Protein AF-A0A3N5MBT1-F1 (afdb_monomer_lite)

pLDDT: mean 89.29, std 15.42, range [31.22, 98.56]

Foldseek 3Di:
DDDDDPPDDPPQQCPPVVVQQPALFKWFWAFDDDPVRHTDTWTGFLVGHTQDDDPPDPVSSVSGGHPVSQVVSDVVDDPGTPDMDGDWADSVPQKTKDKKKQAQCVVLVPVVVVCCCCPRDNVRAWDKDQDPVNRIMMTIGMGDDDDWADDDPSSITD

Secondary structure (DSSP, 8-state):
--PPP----S--S-HHHHHHHHSS-EEEEEEE--TTS--EEEEE-TTSPBP-SSTTSHHHHTT-B-HHHHHHHHHHSTTT-SEEEE--EE-SSS-EEEEEEE-STTTTT-HHHHHHHHTSTTTTTEEEEE-TTSS-EEEEEEES--------SSSEE-

Radius of gyration: 17.31 Å; chains: 1; bounding box: 36×35×57 Å

Structure (mmCIF, N/CA/C/O backbone):
data_AF-A0A3N5MBT1-F1
#
_entry.id   AF-A0A3N5MBT1-F1
#
loop_
_atom_site.group_PDB
_atom_site.id
_atom_site.type_symbol
_atom_site.label_atom_id
_atom_site.label_alt_id
_atom_site.label_comp_id
_atom_site.label_asym_id
_atom_site.label_entity_id
_atom_site.label_seq_id
_atom_site.pdbx_PDB_ins_code
_atom_site.Cartn_x
_atom_site.Cartn_y
_atom_site.Cartn_z
_atom_site.occupancy
_atom_site.B_iso_or_equiv
_atom_site.auth_seq_id
_atom_site.auth_comp_id
_atom_site.auth_asym_id
_atom_site.auth_atom_id
_atom_site.pdbx_PDB_model_num
ATOM 1 N N . MET A 1 1 ? -7.763 -22.585 -38.435 1.00 36.16 1 MET A N 1
ATOM 2 C CA . MET A 1 1 ? -8.476 -21.805 -37.403 1.00 36.16 1 MET A CA 1
ATOM 3 C C . MET A 1 1 ? -7.428 -21.082 -36.590 1.00 36.16 1 MET A C 1
ATOM 5 O O . MET A 1 1 ? -6.721 -21.721 -35.829 1.00 36.16 1 MET A O 1
ATOM 9 N N . ILE A 1 2 ? -7.250 -19.792 -36.855 1.00 34.38 2 ILE A N 1
ATOM 10 C CA . ILE A 1 2 ? -6.334 -18.935 -36.104 1.00 34.38 2 ILE A CA 1
ATOM 11 C C . ILE A 1 2 ? -7.189 -18.331 -34.994 1.00 34.38 2 ILE A C 1
ATOM 13 O O . ILE A 1 2 ? -8.141 -17.607 -35.280 1.00 34.38 2 ILE A O 1
ATOM 17 N N . THR A 1 3 ? -6.928 -18.717 -33.750 1.00 35.41 3 THR A N 1
ATOM 18 C CA . THR A 1 3 ? -7.563 -18.120 -32.574 1.00 35.41 3 THR A CA 1
ATOM 19 C C . THR A 1 3 ? -7.180 -16.648 -32.529 1.00 35.41 3 THR A C 1
ATOM 21 O O . THR A 1 3 ? -5.995 -16.321 -32.461 1.00 35.41 3 THR A O 1
ATOM 24 N N . GLN A 1 4 ? -8.172 -15.765 -32.628 1.00 31.22 4 GLN A N 1
ATOM 25 C CA . GLN A 1 4 ? -7.960 -14.333 -32.469 1.00 31.22 4 GLN A CA 1
ATOM 26 C C . GLN A 1 4 ? -7.370 -14.048 -31.081 1.00 31.22 4 GLN A C 1
ATOM 28 O O . GLN A 1 4 ? -7.832 -14.650 -30.106 1.00 31.22 4 GLN A O 1
ATOM 33 N N . PRO A 1 5 ? -6.387 -13.141 -30.951 1.00 41.59 5 PRO A N 1
ATOM 34 C CA . PRO A 1 5 ? -6.059 -12.593 -29.649 1.00 41.59 5 PRO A CA 1
ATOM 35 C C . PRO A 1 5 ? -7.306 -11.871 -29.135 1.00 41.59 5 PRO A C 1
ATOM 37 O O . PRO A 1 5 ? -7.876 -11.028 -29.828 1.00 41.59 5 PRO A O 1
ATOM 40 N N . HIS A 1 6 ? -7.758 -12.247 -27.941 1.00 40.72 6 HIS A N 1
ATOM 41 C CA . HIS A 1 6 ? -8.811 -11.544 -27.225 1.00 40.72 6 HIS A CA 1
ATOM 42 C C . HIS A 1 6 ? -8.278 -10.151 -26.874 1.00 40.72 6 HIS A C 1
ATOM 44 O O . HIS A 1 6 ? -7.636 -9.951 -25.847 1.00 40.72 6 HIS A O 1
ATOM 50 N N . SER A 1 7 ? -8.464 -9.201 -27.786 1.00 44.72 7 SER A N 1
ATOM 51 C CA . SER A 1 7 ? -8.217 -7.789 -27.546 1.00 44.72 7 SER A CA 1
ATOM 52 C C . SER A 1 7 ? -9.275 -7.304 -26.563 1.00 44.72 7 SER A C 1
ATOM 54 O O . SER A 1 7 ? -10.395 -6.977 -26.961 1.00 44.72 7 SER A O 1
ATOM 56 N N . LEU A 1 8 ? -8.932 -7.307 -25.274 1.00 37.59 8 LEU A N 1
ATOM 57 C CA . LEU A 1 8 ? -9.674 -6.532 -24.288 1.00 37.59 8 LEU A CA 1
ATOM 58 C C . LEU A 1 8 ? -9.613 -5.059 -24.721 1.00 37.59 8 LEU A C 1
ATOM 60 O O . LEU A 1 8 ? -8.536 -4.591 -25.105 1.00 37.59 8 LEU A O 1
ATOM 64 N N . PRO A 1 9 ? -10.747 -4.340 -24.736 1.00 41.22 9 PRO A N 1
ATOM 65 C CA . PRO A 1 9 ? -10.773 -2.957 -25.174 1.00 41.22 9 PRO A CA 1
ATOM 66 C C . PRO A 1 9 ? -9.851 -2.114 -24.290 1.00 41.22 9 PRO A C 1
ATOM 68 O O . PRO A 1 9 ? -9.879 -2.191 -23.062 1.00 41.22 9 PRO A O 1
ATOM 71 N N . ILE A 1 10 ? -9.014 -1.335 -24.972 1.00 44.06 10 ILE A N 1
ATOM 72 C CA . ILE A 1 10 ? -8.066 -0.367 -24.431 1.00 44.06 10 ILE A CA 1
ATOM 73 C C . ILE A 1 10 ? -8.883 0.802 -23.869 1.00 44.06 10 ILE A C 1
ATOM 75 O O . ILE A 1 10 ? -9.098 1.806 -24.535 1.00 44.06 10 ILE A O 1
ATOM 79 N N . ASP A 1 11 ? -9.384 0.623 -22.653 1.00 41.75 11 ASP A N 1
ATOM 80 C CA . ASP A 1 11 ? -9.785 1.708 -21.752 1.00 41.75 11 ASP A CA 1
ATOM 81 C C . ASP A 1 11 ? -9.096 1.462 -20.396 1.00 41.75 11 ASP A C 1
ATOM 83 O O . ASP A 1 11 ? -9.704 1.235 -19.352 1.00 41.75 11 ASP A O 1
ATOM 87 N N . ALA A 1 12 ? -7.771 1.303 -20.479 1.00 44.91 12 ALA A N 1
ATOM 88 C CA . ALA A 1 12 ? -6.933 0.605 -19.508 1.00 44.91 12 ALA A CA 1
ATOM 89 C C . ALA A 1 12 ? -6.342 1.507 -18.416 1.00 44.91 12 ALA A C 1
ATOM 91 O O . ALA A 1 12 ? -5.423 1.090 -17.716 1.00 44.91 12 ALA A O 1
ATOM 92 N N . THR A 1 13 ? -6.853 2.724 -18.217 1.00 47.78 13 THR A N 1
ATOM 93 C CA . THR A 1 13 ? -6.454 3.521 -17.052 1.00 47.78 13 THR A CA 1
ATOM 94 C C . THR A 1 13 ? -7.030 2.895 -15.778 1.00 47.78 13 THR A C 1
ATOM 96 O O . THR A 1 13 ? -8.168 3.145 -15.388 1.00 47.78 13 THR A O 1
ATOM 99 N N . ASN A 1 14 ? -6.191 2.074 -15.139 1.00 63.97 14 ASN A N 1
ATOM 100 C CA . ASN A 1 14 ? -6.298 1.506 -13.795 1.00 63.97 14 ASN A CA 1
ATOM 101 C C . ASN A 1 14 ? -7.392 0.449 -13.546 1.00 63.97 14 ASN A C 1
ATOM 103 O O . ASN A 1 14 ? -8.110 0.526 -12.542 1.00 63.97 14 ASN A O 1
ATOM 107 N N . GLN A 1 15 ? -7.454 -0.612 -14.365 1.00 83.88 15 GLN A N 1
ATOM 108 C CA . GLN A 1 15 ? -8.243 -1.812 -14.020 1.00 83.88 15 GLN A CA 1
ATOM 109 C C . GLN A 1 15 ? -7.907 -2.324 -12.608 1.00 83.88 15 GLN A C 1
ATOM 111 O O . GLN A 1 15 ? -8.808 -2.667 -11.845 1.00 83.88 15 GLN A O 1
ATOM 116 N N . THR A 1 16 ? -6.631 -2.281 -12.213 1.00 90.50 16 THR A N 1
ATOM 117 C CA . THR A 1 16 ? -6.198 -2.702 -10.875 1.00 90.50 16 THR A CA 1
ATOM 118 C C . THR A 1 16 ? -6.785 -1.833 -9.764 1.00 90.50 16 THR A C 1
ATOM 120 O O . THR A 1 16 ? -7.295 -2.379 -8.790 1.00 90.50 16 THR A O 1
ATOM 123 N N . LEU A 1 17 ? -6.822 -0.502 -9.909 1.00 91.75 17 LEU A N 1
ATOM 124 C CA . LEU A 1 17 ? -7.451 0.363 -8.900 1.00 91.75 17 LEU A CA 1
ATOM 125 C C . LEU A 1 17 ? -8.960 0.112 -8.799 1.00 91.75 17 LEU A C 1
ATOM 127 O O . LEU A 1 17 ? -9.516 0.137 -7.700 1.00 91.75 17 LEU A O 1
ATOM 131 N N . ALA A 1 18 ? -9.628 -0.129 -9.929 1.00 91.81 18 ALA A N 1
ATOM 132 C CA . ALA A 1 18 ? -11.045 -0.477 -9.934 1.00 91.81 18 ALA A CA 1
ATOM 133 C C . ALA A 1 18 ? -11.292 -1.798 -9.184 1.00 91.81 18 ALA A C 1
ATOM 135 O O . ALA A 1 18 ? -12.171 -1.854 -8.322 1.00 91.81 18 ALA A O 1
ATOM 136 N N . LEU A 1 19 ? -10.466 -2.822 -9.432 1.00 93.31 19 LEU A N 1
ATOM 137 C CA . LEU A 1 19 ? -10.501 -4.093 -8.700 1.00 93.31 19 LEU A CA 1
ATOM 138 C C . LEU A 1 19 ? -10.227 -3.904 -7.203 1.00 93.31 19 LEU A C 1
ATOM 140 O O . LEU A 1 19 ? -10.945 -4.461 -6.374 1.00 93.31 19 LEU A O 1
ATOM 144 N N . MET A 1 20 ? -9.237 -3.082 -6.843 1.00 95.19 20 MET A N 1
ATOM 145 C CA . MET A 1 20 ? -8.944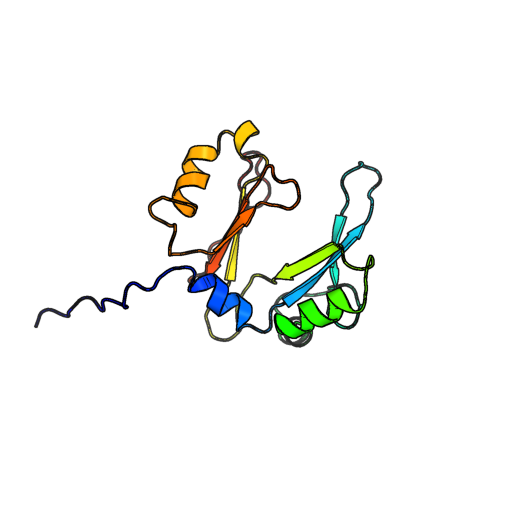 -2.756 -5.446 1.00 95.19 20 MET A CA 1
ATOM 146 C C . MET A 1 20 ? -10.161 -2.119 -4.771 1.00 95.19 20 MET A C 1
ATOM 148 O O . MET A 1 20 ? -10.610 -2.606 -3.732 1.00 95.19 20 MET A O 1
ATOM 152 N N . LYS A 1 21 ? -10.743 -1.068 -5.365 1.00 95.00 21 LYS A N 1
ATOM 153 C CA . LYS A 1 21 ? -11.914 -0.367 -4.809 1.00 95.00 21 LYS A CA 1
ATOM 154 C C . LYS A 1 21 ? -13.142 -1.269 -4.679 1.00 95.00 21 LYS A C 1
ATOM 156 O O . LYS A 1 21 ? -13.884 -1.124 -3.713 1.00 95.00 21 LYS A O 1
ATOM 161 N N . ALA A 1 22 ? -13.327 -2.205 -5.608 1.00 94.00 22 ALA A N 1
ATOM 162 C CA . ALA A 1 22 ? -14.419 -3.175 -5.575 1.00 94.00 22 ALA A CA 1
ATOM 163 C C . ALA A 1 22 ? -14.221 -4.302 -4.540 1.00 94.00 22 ALA A C 1
ATOM 165 O O . ALA A 1 22 ? -15.164 -5.037 -4.249 1.00 94.00 22 ALA A O 1
ATOM 166 N N . SER A 1 23 ? -13.015 -4.468 -3.990 1.00 94.56 23 SER A N 1
ATOM 167 C CA . SER A 1 23 ? -12.705 -5.552 -3.054 1.00 94.56 23 SER A CA 1
ATOM 168 C C . SER A 1 23 ? -12.960 -5.180 -1.585 1.00 94.56 23 SER A C 1
ATOM 170 O O . SER A 1 23 ? -12.767 -4.039 -1.163 1.00 94.56 23 SER A O 1
ATOM 172 N N . HIS A 1 24 ? -13.326 -6.177 -0.771 1.00 95.88 24 HIS A N 1
ATOM 173 C CA . HIS A 1 24 ? -13.405 -6.068 0.693 1.00 95.88 24 HIS A CA 1
ATOM 174 C C . HIS A 1 24 ? -12.026 -6.292 1.327 1.00 95.88 24 HIS A C 1
ATOM 176 O O . HIS A 1 24 ? -11.795 -7.282 2.019 1.00 95.88 24 HIS A O 1
ATOM 182 N N . ARG A 1 25 ? -11.066 -5.420 1.008 1.00 97.12 25 ARG A N 1
ATOM 183 C CA . ARG A 1 25 ? -9.673 -5.534 1.477 1.00 97.12 25 ARG A CA 1
ATOM 184 C C . ARG A 1 25 ? -9.136 -4.256 2.117 1.00 97.12 25 ARG A C 1
ATOM 186 O O . ARG A 1 25 ? -7.942 -4.158 2.395 1.00 97.12 25 ARG A O 1
ATOM 193 N N . TRP A 1 26 ? -10.003 -3.284 2.380 1.00 98.44 26 TRP A N 1
ATOM 194 C CA . TRP A 1 26 ? -9.605 -1.997 2.932 1.00 98.44 26 TRP A CA 1
ATOM 195 C C . TRP A 1 26 ? -9.575 -2.019 4.458 1.00 98.44 26 TRP A C 1
ATOM 197 O O . TRP A 1 26 ? -10.338 -2.726 5.120 1.00 98.44 26 TRP A O 1
ATOM 207 N N . LEU A 1 27 ? -8.652 -1.240 5.011 1.00 98.56 27 LEU A N 1
ATOM 208 C CA . LEU A 1 27 ? -8.415 -1.082 6.441 1.00 98.56 27 LEU A CA 1
ATOM 209 C C . LEU A 1 27 ? -7.890 0.329 6.731 1.00 98.56 27 LEU A C 1
ATOM 211 O O . LEU A 1 27 ? -7.751 1.160 5.836 1.00 98.56 27 LEU A O 1
ATOM 215 N N . LEU A 1 28 ? -7.589 0.617 7.991 1.00 98.38 28 LEU A N 1
ATOM 216 C CA . LEU A 1 28 ? -7.054 1.902 8.431 1.00 98.38 28 LEU A CA 1
ATOM 217 C C . LEU A 1 28 ? -5.638 1.723 8.969 1.00 98.38 28 LEU A C 1
ATOM 219 O O . LEU A 1 28 ? -5.290 0.663 9.472 1.00 98.38 28 LEU A O 1
ATOM 223 N N . CYS A 1 29 ? -4.808 2.756 8.910 1.00 97.31 29 CYS A N 1
ATOM 224 C CA . CYS A 1 29 ? -3.455 2.712 9.450 1.00 97.31 29 CYS A CA 1
ATOM 225 C C . CYS A 1 29 ? -3.220 3.880 10.404 1.00 97.31 29 CYS A C 1
ATOM 227 O O . CYS A 1 29 ? -3.582 5.020 10.111 1.00 97.31 29 CYS A O 1
ATOM 229 N N . LYS A 1 30 ? -2.583 3.607 11.545 1.00 95.94 30 LYS A N 1
ATOM 230 C CA . LYS A 1 30 ? -2.096 4.636 12.473 1.00 95.94 30 LYS A CA 1
ATOM 231 C C . LYS A 1 30 ? -0.589 4.810 12.330 1.00 95.94 30 LYS A C 1
ATOM 233 O O . LYS A 1 30 ? 0.117 3.830 12.096 1.00 95.94 30 LYS A O 1
ATOM 238 N N . SER A 1 31 ? -0.123 6.041 12.522 1.00 94.31 31 SER A N 1
ATOM 239 C CA . SER A 1 31 ? 1.291 6.346 12.753 1.00 94.31 31 SER A CA 1
ATOM 240 C C . SER A 1 31 ? 1.554 6.275 14.254 1.00 94.31 31 SER A C 1
ATOM 242 O O . SER A 1 31 ? 0.871 6.948 15.027 1.00 94.31 31 SER A O 1
ATOM 244 N N . VAL A 1 32 ? 2.479 5.420 14.683 1.00 92.94 32 VAL A N 1
ATOM 245 C CA . VAL A 1 32 ? 2.831 5.250 16.099 1.00 92.94 32 VAL A CA 1
ATOM 246 C C . VAL A 1 32 ? 4.322 5.524 16.276 1.00 92.94 32 VAL A C 1
ATOM 248 O O . VAL A 1 32 ? 5.127 4.749 15.758 1.00 92.94 32 VAL A O 1
ATOM 251 N N . PRO A 1 33 ? 4.718 6.565 17.027 1.00 92.69 33 PRO A N 1
ATOM 252 C CA . PRO A 1 33 ? 6.123 6.884 17.239 1.00 92.69 33 PRO A CA 1
ATOM 253 C C . PRO A 1 33 ? 6.930 5.711 17.793 1.00 92.69 33 PRO A C 1
ATOM 255 O O . PRO A 1 33 ? 6.480 4.992 18.690 1.00 92.69 33 PRO A O 1
ATOM 258 N N . ARG A 1 34 ? 8.148 5.530 17.276 1.00 90.12 34 ARG A N 1
ATOM 259 C CA . ARG A 1 34 ? 9.127 4.565 17.799 1.00 90.12 34 ARG A CA 1
ATOM 260 C C . ARG A 1 34 ? 10.358 5.284 18.359 1.00 90.12 34 ARG A C 1
ATOM 262 O O . ARG A 1 34 ? 10.705 6.358 17.869 1.00 90.12 34 ARG A O 1
ATOM 269 N N . PRO A 1 35 ? 11.089 4.672 19.314 1.00 89.88 35 PRO A N 1
ATOM 270 C CA . PRO A 1 35 ? 12.299 5.269 19.890 1.00 89.88 35 PRO A CA 1
ATOM 271 C C . PRO A 1 35 ? 13.409 5.576 18.875 1.00 89.88 35 PRO A C 1
ATOM 273 O O . PRO A 1 35 ? 14.240 6.441 19.120 1.00 89.88 35 PRO A O 1
ATOM 276 N N . ASN A 1 36 ? 13.432 4.878 17.735 1.00 87.19 36 ASN A N 1
ATOM 277 C CA . ASN A 1 36 ? 14.413 5.084 16.667 1.00 87.19 36 ASN A CA 1
ATOM 278 C C . ASN A 1 36 ? 14.069 6.259 15.728 1.00 87.19 36 ASN A C 1
ATOM 280 O O . ASN A 1 36 ? 14.746 6.440 14.720 1.00 87.19 36 ASN A O 1
ATOM 284 N N . GLY A 1 37 ? 13.001 7.011 16.015 1.00 83.44 37 GLY A N 1
ATOM 285 C CA . GLY A 1 37 ? 12.573 8.171 15.232 1.00 83.44 37 GLY A CA 1
ATOM 286 C C . GLY A 1 37 ? 11.805 7.851 13.945 1.00 83.44 37 GLY A C 1
ATOM 287 O O . GLY A 1 37 ? 11.338 8.780 13.295 1.00 83.44 37 GLY A O 1
ATOM 288 N N . LYS A 1 38 ? 11.638 6.572 13.572 1.00 83.25 38 LYS A N 1
ATOM 289 C CA . LYS A 1 38 ? 10.782 6.160 12.447 1.00 83.25 38 LYS A CA 1
ATOM 290 C C . LYS A 1 38 ? 9.460 5.614 12.972 1.00 83.25 38 LYS A C 1
ATOM 292 O O . LYS A 1 38 ? 9.427 4.521 13.538 1.00 83.25 38 LYS A O 1
ATOM 297 N N . ASP A 1 39 ? 8.376 6.350 12.756 1.00 90.12 39 ASP A N 1
ATOM 298 C CA . ASP A 1 39 ? 7.036 5.916 13.142 1.00 90.12 39 ASP A CA 1
ATOM 299 C C . ASP A 1 39 ? 6.683 4.538 12.560 1.00 90.12 39 ASP A C 1
ATOM 301 O O . ASP A 1 39 ? 6.959 4.210 11.405 1.00 90.12 39 ASP A O 1
ATOM 305 N N . ALA A 1 40 ? 6.037 3.719 13.382 1.00 90.50 40 ALA A N 1
ATOM 306 C CA . ALA A 1 40 ? 5.425 2.475 12.966 1.00 90.50 40 ALA A CA 1
ATOM 307 C C . ALA A 1 40 ? 4.109 2.755 12.242 1.00 90.50 40 ALA A C 1
ATOM 309 O O . ALA A 1 40 ? 3.222 3.411 12.790 1.00 90.50 40 ALA A O 1
ATOM 310 N N . LYS A 1 41 ? 3.940 2.157 11.066 1.00 91.56 41 LYS A N 1
ATOM 311 C CA . LYS A 1 41 ? 2.644 2.047 10.396 1.00 91.56 41 LYS A CA 1
ATOM 312 C C . LYS A 1 41 ? 1.918 0.828 10.966 1.00 91.56 41 LYS A C 1
ATOM 314 O O . LYS A 1 41 ? 2.314 -0.303 10.694 1.00 91.56 41 LYS A O 1
ATOM 319 N N . ILE A 1 42 ? 0.912 1.040 11.814 1.00 95.94 42 ILE A N 1
ATOM 320 C CA . ILE A 1 42 ? 0.158 -0.052 12.445 1.00 95.94 42 ILE A CA 1
ATOM 321 C C . ILE A 1 42 ? -1.218 -0.175 11.781 1.00 95.94 42 ILE A C 1
ATOM 323 O O . ILE A 1 42 ? -1.986 0.790 11.847 1.00 95.94 42 ILE A O 1
ATOM 327 N N . PRO A 1 43 ? -1.561 -1.327 11.175 1.00 97.69 43 PRO A N 1
ATOM 328 C CA . PRO A 1 43 ? -2.871 -1.546 10.576 1.00 97.69 43 PRO A CA 1
ATOM 329 C C . PRO A 1 43 ? -3.955 -1.773 11.640 1.00 97.69 43 PRO A C 1
ATOM 331 O O . PRO A 1 43 ? -3.733 -2.400 12.676 1.00 97.69 43 PRO A O 1
ATOM 334 N N . TYR A 1 44 ? -5.151 -1.275 11.361 1.00 98.50 44 TYR A N 1
ATOM 335 C CA . TYR A 1 44 ? -6.353 -1.338 12.183 1.00 98.50 44 TYR A CA 1
ATOM 336 C C . TYR A 1 44 ? -7.542 -1.719 11.307 1.00 98.50 44 TYR A C 1
ATOM 338 O O . TYR A 1 44 ? -7.714 -1.185 10.213 1.00 98.50 44 TYR A O 1
ATOM 346 N N . TYR A 1 45 ? -8.400 -2.598 11.810 1.00 98.44 45 TYR A N 1
ATOM 347 C CA . TYR A 1 45 ? -9.705 -2.827 11.199 1.00 98.44 45 TYR A CA 1
ATOM 348 C C . TYR A 1 45 ? -10.600 -1.596 11.385 1.00 98.44 45 TYR A C 1
ATOM 350 O O . TYR A 1 45 ? -10.417 -0.810 12.320 1.00 98.44 45 TYR A O 1
ATOM 358 N N . ALA A 1 46 ? -11.625 -1.453 10.543 1.00 97.62 46 ALA A N 1
ATOM 359 C CA . ALA A 1 46 ? -12.564 -0.329 10.627 1.00 97.62 46 ALA A CA 1
ATOM 360 C C . ALA A 1 46 ? -13.343 -0.279 11.959 1.00 97.62 46 ALA A C 1
ATOM 362 O O . ALA A 1 46 ? -13.826 0.777 12.359 1.00 97.62 46 ALA A O 1
ATOM 363 N N . ASN A 1 47 ? -13.408 -1.400 12.689 1.00 95.62 47 ASN A N 1
ATOM 364 C CA . ASN A 1 47 ? -13.977 -1.475 14.039 1.00 95.62 47 ASN A CA 1
ATOM 365 C C . ASN A 1 47 ? -13.072 -0.874 15.142 1.00 95.62 47 ASN A C 1
ATOM 367 O O . ASN A 1 47 ? -13.433 -0.914 16.317 1.00 95.62 47 ASN A O 1
ATOM 371 N N . GLY A 1 48 ? -11.895 -0.349 14.787 1.00 96.06 48 GLY A N 1
ATOM 372 C CA . GLY A 1 48 ? -10.966 0.313 15.702 1.00 96.06 48 GLY A CA 1
ATOM 373 C C . GLY A 1 48 ? -9.999 -0.610 16.444 1.00 96.06 48 GLY A C 1
ATOM 374 O O . GLY A 1 48 ? -9.176 -0.116 17.218 1.00 96.06 48 GLY A O 1
ATOM 375 N N . LYS A 1 49 ? -10.040 -1.926 16.207 1.00 97.25 49 LYS A N 1
ATOM 376 C CA . LYS A 1 49 ? -9.057 -2.871 16.757 1.00 97.25 49 LYS A CA 1
ATOM 377 C C . LYS A 1 49 ? -7.807 -2.953 15.869 1.00 97.25 49 LYS A C 1
ATOM 379 O O . LYS A 1 49 ? -7.944 -2.911 14.645 1.00 97.25 49 LYS A O 1
ATOM 384 N N . PRO A 1 50 ? -6.600 -3.117 16.445 1.00 97.44 50 PRO A N 1
ATOM 385 C CA . PRO A 1 50 ? -5.403 -3.412 15.662 1.00 97.44 50 PRO A CA 1
ATOM 386 C C . PRO A 1 50 ? -5.581 -4.707 14.861 1.00 97.44 50 PRO A C 1
ATOM 388 O O . PRO A 1 50 ? -6.050 -5.716 15.402 1.00 97.44 50 PRO A O 1
ATOM 391 N N . ARG A 1 51 ? -5.170 -4.699 13.591 1.00 97.81 51 ARG A N 1
ATOM 392 C CA . ARG A 1 51 ? -5.099 -5.919 12.782 1.00 97.81 51 ARG A CA 1
ATOM 393 C C . ARG A 1 51 ? -3.967 -6.790 13.317 1.00 97.81 51 ARG A C 1
ATOM 395 O O . ARG A 1 51 ? -2.834 -6.335 13.452 1.00 97.81 51 ARG A O 1
ATOM 402 N N . SER A 1 52 ? -4.293 -8.018 13.698 1.00 95.25 52 SER A N 1
ATOM 403 C CA . SER A 1 52 ? -3.382 -8.930 14.395 1.00 95.25 52 SER A CA 1
ATOM 404 C C . SER A 1 52 ? -3.819 -10.384 14.221 1.00 95.25 52 SER A C 1
ATOM 406 O O . SER A 1 52 ? -4.949 -10.645 13.808 1.00 95.25 52 SER A O 1
ATOM 408 N N . GLY A 1 53 ? -2.930 -11.318 14.567 1.00 95.12 53 GLY A N 1
ATOM 409 C CA . GLY A 1 53 ? -3.145 -12.755 14.388 1.00 95.12 53 GLY A CA 1
ATOM 410 C C . GLY A 1 53 ? -2.639 -13.265 13.038 1.00 95.12 53 GLY A C 1
ATOM 411 O O . GLY A 1 53 ? -1.778 -12.643 12.416 1.00 95.12 53 GLY A O 1
ATOM 412 N N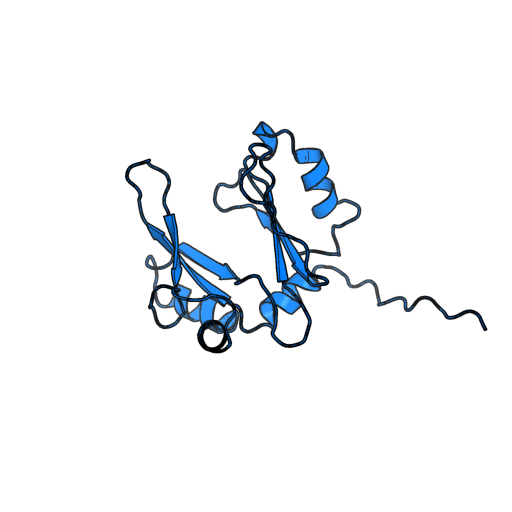 . ALA A 1 54 ? -3.150 -14.423 12.615 1.00 95.62 54 ALA A N 1
ATOM 413 C CA . ALA A 1 54 ? -2.870 -14.970 11.292 1.00 95.62 54 ALA A CA 1
ATOM 414 C C . ALA A 1 54 ? -3.570 -14.115 10.225 1.00 95.62 54 ALA A C 1
ATOM 416 O O . ALA A 1 54 ? -4.777 -13.896 10.303 1.00 95.62 54 ALA A O 1
ATOM 417 N N . LEU A 1 55 ? -2.800 -13.619 9.258 1.00 94.50 55 LEU A N 1
ATOM 418 C CA . LEU A 1 55 ? -3.305 -12.787 8.167 1.00 94.50 55 LEU A CA 1
ATOM 419 C C . LEU A 1 55 ? -3.795 -13.660 7.009 1.00 94.50 55 LEU A C 1
ATOM 421 O O . LEU A 1 55 ? -3.385 -14.812 6.877 1.00 94.50 55 LEU A O 1
ATOM 425 N N . ASP A 1 56 ? -4.682 -13.106 6.184 1.00 91.81 56 ASP A N 1
ATOM 426 C CA . ASP A 1 56 ? -5.272 -13.771 5.019 1.00 91.81 56 ASP A CA 1
ATOM 427 C C . ASP A 1 56 ? -6.037 -15.064 5.353 1.00 91.81 56 ASP A C 1
ATOM 429 O O . ASP A 1 56 ? -6.319 -15.887 4.477 1.00 91.81 56 ASP A O 1
ATOM 433 N N . THR A 1 57 ? -6.453 -15.242 6.608 1.00 93.69 57 THR A N 1
ATOM 434 C CA . THR A 1 57 ? -7.461 -16.247 6.962 1.00 93.69 57 THR A CA 1
ATOM 435 C C . THR A 1 57 ? -8.863 -15.724 6.634 1.00 93.69 57 THR A C 1
ATOM 437 O O . THR A 1 57 ? -9.054 -14.513 6.473 1.00 93.69 57 THR A O 1
ATOM 440 N N . PRO A 1 58 ? -9.880 -16.598 6.524 1.00 92.44 58 PRO A N 1
ATOM 441 C CA . PRO A 1 58 ? -11.268 -16.154 6.414 1.00 92.44 58 PRO A CA 1
ATOM 442 C C . PRO A 1 58 ? -11.682 -15.179 7.530 1.00 92.44 58 PRO A C 1
ATOM 444 O O . PRO A 1 58 ? -12.387 -14.212 7.257 1.00 92.44 58 PRO A O 1
ATOM 447 N N . GLU A 1 59 ? -11.205 -15.384 8.760 1.00 94.31 59 GLU A N 1
ATOM 448 C CA . GLU A 1 59 ? -11.517 -14.553 9.931 1.00 94.31 59 GLU A CA 1
ATOM 449 C C . GLU A 1 59 ? -10.850 -13.170 9.884 1.00 94.31 59 GLU A C 1
ATOM 451 O O . GLU A 1 59 ? -11.440 -12.185 10.330 1.00 94.31 59 GLU A O 1
ATOM 456 N N . ASP A 1 60 ? -9.628 -13.078 9.352 1.00 96.00 60 ASP A N 1
ATOM 457 C CA . ASP A 1 60 ? -8.953 -11.801 9.091 1.00 96.00 60 ASP A CA 1
ATOM 458 C C . ASP A 1 60 ? -9.656 -11.046 7.955 1.00 96.00 60 ASP A C 1
ATOM 460 O O . ASP A 1 60 ? -10.058 -9.895 8.132 1.00 96.00 60 ASP A O 1
ATOM 464 N N . ARG A 1 61 ? -9.908 -11.715 6.820 1.00 94.38 61 ARG A N 1
ATOM 465 C CA . ARG A 1 61 ? -10.585 -11.097 5.668 1.00 94.38 61 ARG A CA 1
ATOM 466 C C . ARG A 1 61 ? -11.998 -10.619 5.991 1.00 94.38 61 ARG A C 1
ATOM 468 O O . ARG A 1 61 ? -12.394 -9.570 5.502 1.00 94.38 61 ARG A O 1
ATOM 475 N N . ALA A 1 62 ? -12.740 -11.334 6.836 1.00 94.44 62 ALA A N 1
ATOM 476 C CA . ALA A 1 62 ? -14.086 -10.936 7.256 1.00 94.44 62 ALA A CA 1
ATOM 477 C C . ALA A 1 62 ? -14.124 -9.628 8.073 1.00 94.44 62 ALA A C 1
ATOM 479 O O . ALA A 1 62 ? -15.198 -9.062 8.265 1.00 94.44 62 ALA A O 1
ATOM 480 N N . GLN A 1 63 ? -12.978 -9.154 8.577 1.00 97.19 63 GLN A N 1
ATOM 481 C CA . GLN A 1 63 ? -12.866 -7.882 9.299 1.00 97.19 63 GLN A CA 1
ATOM 482 C C . GLN A 1 63 ? -12.408 -6.714 8.413 1.00 97.19 63 GLN A C 1
ATOM 484 O O . GLN A 1 63 ? -12.406 -5.566 8.870 1.00 97.19 63 GLN A O 1
ATOM 489 N N . LEU A 1 64 ? -12.001 -6.993 7.173 1.00 97.69 64 LEU A N 1
ATOM 490 C CA . LEU A 1 64 ? -11.698 -5.977 6.172 1.00 97.69 64 LEU A CA 1
ATOM 491 C C . LEU A 1 64 ? -12.999 -5.425 5.584 1.00 97.69 64 LEU A C 1
ATOM 493 O O . LEU A 1 64 ? -14.044 -6.072 5.624 1.00 97.69 64 LEU A O 1
ATOM 497 N N . VAL A 1 65 ? -12.935 -4.207 5.057 1.00 98.31 65 VAL A N 1
ATOM 498 C CA . VAL A 1 65 ? -14.122 -3.465 4.613 1.00 98.31 65 VAL A CA 1
ATOM 499 C C . VAL A 1 65 ? -14.000 -3.009 3.162 1.00 98.31 65 VAL A C 1
ATOM 501 O O . VAL A 1 65 ? -12.953 -3.172 2.524 1.00 98.31 65 VAL A O 1
ATOM 504 N N . THR A 1 66 ? -15.082 -2.452 2.623 1.00 98.19 66 THR A N 1
ATOM 505 C CA . THR A 1 66 ? -15.059 -1.745 1.335 1.00 98.19 66 THR A CA 1
ATOM 506 C C . THR A 1 66 ? -14.242 -0.452 1.418 1.00 98.19 66 THR A C 1
ATOM 508 O O . THR A 1 66 ? -13.992 0.088 2.502 1.00 98.19 66 THR A O 1
ATOM 511 N N . TYR A 1 67 ? -13.865 0.089 0.255 1.00 98.06 67 TYR A N 1
ATOM 512 C CA . TYR A 1 67 ? -13.203 1.392 0.164 1.00 98.06 67 TYR A CA 1
ATOM 513 C C . TYR A 1 67 ? -14.018 2.499 0.850 1.00 98.06 67 TYR A C 1
ATOM 515 O O . TYR A 1 67 ? -13.490 3.236 1.684 1.00 98.06 67 TYR A O 1
ATOM 523 N N . ASP A 1 68 ? -15.317 2.582 0.555 1.00 98.25 68 ASP A N 1
ATOM 524 C CA . ASP A 1 68 ? -16.193 3.639 1.072 1.00 98.25 68 ASP A CA 1
ATOM 525 C C . ASP A 1 68 ? -16.379 3.556 2.592 1.00 98.25 68 ASP A C 1
ATOM 527 O O . ASP A 1 68 ? -16.425 4.583 3.277 1.00 98.25 68 ASP A O 1
ATOM 531 N N . GLU A 1 69 ? -16.437 2.346 3.152 1.00 98.31 69 GLU A N 1
ATOM 532 C CA . GLU A 1 69 ? -16.491 2.136 4.600 1.00 98.31 69 GLU A CA 1
ATOM 533 C C . GLU A 1 69 ? -15.189 2.558 5.283 1.00 98.31 69 GLU A C 1
ATOM 535 O O . GLU A 1 69 ? -15.240 3.239 6.311 1.00 98.31 69 GLU A O 1
ATOM 540 N N . ALA A 1 70 ? -14.029 2.220 4.709 1.00 98.38 70 ALA A N 1
ATOM 541 C CA . ALA A 1 70 ? -12.738 2.661 5.233 1.00 98.38 70 ALA A CA 1
ATOM 542 C C . ALA A 1 70 ? -12.614 4.193 5.190 1.00 98.38 70 ALA A C 1
ATOM 544 O O . ALA A 1 70 ? -12.278 4.814 6.201 1.00 98.38 70 ALA A O 1
ATOM 545 N N . MET A 1 71 ? -12.967 4.819 4.064 1.00 97.75 71 MET A N 1
ATOM 546 C CA . MET A 1 71 ? -12.989 6.280 3.922 1.00 97.75 71 MET A CA 1
ATOM 547 C C . MET A 1 71 ? -13.946 6.929 4.927 1.00 97.75 71 MET A C 1
ATOM 549 O O . MET A 1 71 ? -13.592 7.899 5.597 1.00 97.75 71 MET A O 1
ATOM 553 N N . THR A 1 72 ? -15.147 6.373 5.097 1.00 97.75 72 THR A N 1
ATOM 554 C CA . THR A 1 72 ? -16.130 6.863 6.073 1.00 97.75 72 THR A CA 1
ATOM 555 C C . THR A 1 72 ? -15.603 6.762 7.504 1.00 97.75 72 THR A C 1
ATOM 557 O O . THR A 1 72 ? -15.746 7.705 8.286 1.00 97.75 72 THR A O 1
ATOM 560 N N . ALA A 1 73 ? -14.976 5.640 7.860 1.00 97.25 73 ALA A N 1
ATOM 561 C CA . ALA A 1 73 ? -14.392 5.432 9.181 1.00 97.25 73 ALA A CA 1
ATOM 562 C C . ALA A 1 73 ? -13.229 6.401 9.459 1.00 97.25 73 ALA A C 1
ATOM 564 O O . ALA A 1 73 ? -13.151 6.958 10.561 1.00 97.25 73 ALA A O 1
ATOM 565 N N . ALA A 1 74 ? -12.381 6.657 8.456 1.00 97.12 74 ALA A N 1
ATOM 566 C CA . ALA A 1 74 ? -11.315 7.653 8.523 1.00 97.12 74 ALA A CA 1
ATOM 567 C C . ALA A 1 74 ? -11.878 9.069 8.732 1.00 97.12 74 ALA A C 1
ATOM 569 O O . ALA A 1 74 ? -11.480 9.754 9.674 1.00 97.12 74 ALA A O 1
ATOM 570 N N . HIS A 1 75 ? -12.866 9.484 7.930 1.00 96.69 75 HIS A N 1
ATOM 571 C CA . HIS A 1 75 ? -13.486 10.811 8.036 1.00 96.69 75 HIS A CA 1
ATOM 572 C C . HIS A 1 75 ? -14.200 11.046 9.373 1.00 96.69 75 HIS A C 1
ATOM 574 O O . HIS A 1 75 ? -14.181 12.158 9.895 1.00 96.69 75 HIS A O 1
ATOM 580 N N . ARG A 1 76 ? -14.816 10.009 9.954 1.00 96.50 76 ARG A N 1
ATOM 581 C CA . ARG A 1 76 ? -15.469 10.091 11.273 1.00 96.50 76 ARG A CA 1
ATOM 582 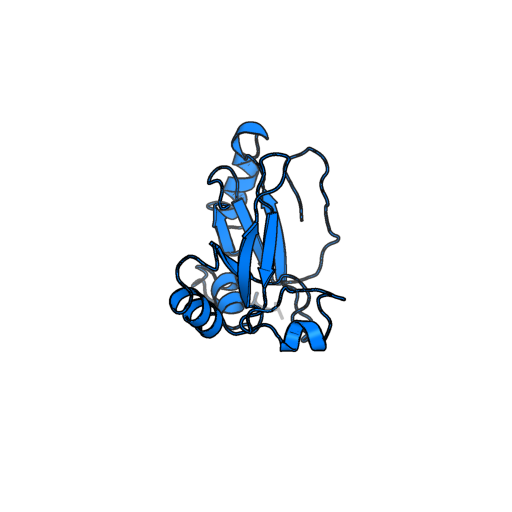C C . ARG A 1 76 ? -14.484 10.145 12.444 1.00 96.50 76 ARG A C 1
ATOM 584 O O . ARG A 1 76 ? -14.904 10.446 13.557 1.00 96.50 76 ARG A O 1
ATOM 591 N N . SER A 1 77 ? -13.203 9.861 12.205 1.00 94.25 77 SER A N 1
ATOM 592 C CA . SER A 1 77 ? -12.160 9.776 13.235 1.00 94.25 77 SER A CA 1
ATOM 593 C C . SER A 1 77 ? -10.973 10.703 12.916 1.00 94.25 77 SER A C 1
ATOM 595 O O . SER A 1 77 ? -9.840 10.226 12.778 1.00 94.25 77 SER A O 1
ATOM 597 N N . PRO A 1 78 ? -11.199 12.024 12.771 1.00 92.00 78 PRO A N 1
ATOM 598 C CA . PRO A 1 78 ? -10.152 12.955 12.363 1.00 92.00 78 PRO A CA 1
ATOM 599 C C . PRO A 1 78 ? -8.970 12.926 13.342 1.00 92.00 78 PRO A C 1
ATOM 601 O O . PRO A 1 78 ? -9.151 12.974 14.558 1.00 92.00 78 PRO A O 1
ATOM 604 N N . GLY A 1 79 ? -7.752 12.821 12.804 1.00 91.44 79 GLY A N 1
ATOM 605 C CA . GLY A 1 79 ? -6.511 12.764 13.586 1.00 91.44 79 GLY A CA 1
ATOM 606 C C . GLY A 1 79 ? -6.210 11.416 14.254 1.00 91.44 79 GLY A C 1
ATOM 607 O O . GLY A 1 79 ? -5.164 11.279 14.880 1.00 91.44 79 GLY A O 1
ATOM 608 N N . VAL A 1 80 ? -7.085 10.411 14.126 1.00 95.06 80 VAL A N 1
ATOM 609 C CA . VAL A 1 80 ? -6.871 9.078 14.722 1.00 95.06 80 VAL A CA 1
ATOM 610 C C . VAL A 1 80 ? -6.116 8.147 13.779 1.00 95.06 80 VAL A C 1
ATOM 612 O O . VAL A 1 80 ? -5.221 7.420 14.211 1.00 95.06 80 VAL A O 1
ATOM 615 N N . TYR A 1 81 ? -6.505 8.140 12.506 1.00 96.62 81 TYR A N 1
ATOM 616 C CA . TYR A 1 81 ? -5.880 7.332 11.463 1.00 96.62 81 TYR A CA 1
ATOM 617 C C . TYR A 1 81 ? -5.076 8.241 10.545 1.00 96.62 81 TYR A C 1
ATOM 619 O O . TYR A 1 81 ? -5.543 9.309 10.158 1.00 96.62 81 TYR A O 1
ATOM 627 N N . ALA A 1 82 ? -3.864 7.810 10.220 1.00 93.75 82 ALA A N 1
ATOM 628 C CA . ALA A 1 82 ? -2.959 8.545 9.351 1.00 93.75 82 ALA A CA 1
ATOM 629 C C . ALA A 1 82 ? -3.240 8.245 7.872 1.00 93.75 82 ALA A C 1
ATOM 631 O O . ALA A 1 82 ? -3.138 9.144 7.044 1.00 93.75 82 ALA A O 1
ATOM 632 N N . TRP A 1 83 ? -3.639 7.005 7.552 1.00 93.44 83 TRP A N 1
ATOM 633 C CA . TRP A 1 83 ? -3.899 6.569 6.176 1.00 93.44 83 TRP A CA 1
ATOM 634 C C . TRP A 1 83 ? -5.023 5.533 6.098 1.00 93.44 83 TRP A C 1
ATOM 636 O O . TRP A 1 83 ? -5.307 4.825 7.067 1.00 93.44 83 TRP A O 1
ATOM 646 N N . VAL A 1 84 ? -5.614 5.412 4.911 1.00 96.44 84 VAL A N 1
ATOM 647 C CA . VAL A 1 84 ? -6.409 4.248 4.506 1.00 96.44 84 VAL A CA 1
ATOM 648 C C . VAL A 1 84 ? -5.454 3.242 3.867 1.00 96.44 84 VAL A C 1
ATOM 650 O O . VAL A 1 84 ? -4.636 3.614 3.033 1.00 96.44 84 VAL A O 1
ATOM 653 N N . GLY A 1 85 ? -5.516 1.988 4.307 1.00 96.25 85 GLY A N 1
ATOM 654 C CA . GLY A 1 85 ? -4.648 0.913 3.838 1.00 96.25 85 GLY A CA 1
ATOM 655 C C . GLY A 1 85 ? -5.409 -0.128 3.027 1.00 96.25 85 GLY A C 1
ATOM 656 O O . GLY A 1 85 ? -6.624 -0.278 3.161 1.00 96.25 85 GLY A O 1
ATOM 657 N N . PHE A 1 86 ? -4.664 -0.885 2.232 1.00 97.50 86 PHE A N 1
ATOM 658 C CA . PHE A 1 86 ? -5.164 -2.004 1.447 1.00 97.50 86 PHE A CA 1
ATOM 659 C C . PHE A 1 86 ? -4.408 -3.274 1.837 1.00 97.50 86 PHE A C 1
ATOM 661 O O . PHE A 1 86 ? -3.179 -3.291 1.864 1.00 97.50 86 PHE A O 1
ATOM 668 N N . ALA A 1 87 ? -5.127 -4.338 2.180 1.00 97.00 87 ALA A N 1
ATOM 669 C CA . ALA A 1 87 ? -4.514 -5.627 2.449 1.00 97.00 87 ALA A CA 1
ATOM 670 C C . ALA A 1 87 ? -4.145 -6.310 1.125 1.00 97.00 87 ALA A C 1
ATOM 672 O O . ALA A 1 87 ? -5.018 -6.558 0.292 1.00 97.00 87 ALA A O 1
ATOM 673 N N . LEU A 1 88 ? -2.872 -6.671 0.967 1.00 95.94 88 LEU A N 1
ATOM 674 C CA . LEU A 1 88 ? -2.397 -7.572 -0.088 1.00 95.94 88 LEU A CA 1
ATOM 675 C C . LEU A 1 88 ? -2.743 -9.032 0.250 1.00 95.94 88 LEU A C 1
ATOM 677 O O . LEU A 1 88 ? -3.256 -9.308 1.338 1.00 95.94 88 LEU A O 1
ATOM 681 N N . GLY A 1 89 ? -2.495 -9.946 -0.683 1.00 94.31 89 GLY A N 1
ATOM 682 C CA . GLY A 1 89 ? -2.718 -11.378 -0.522 1.00 94.31 89 GLY A CA 1
ATOM 683 C C . GLY A 1 89 ? -3.900 -11.931 -1.333 1.00 94.31 89 GLY A C 1
ATOM 684 O O . GLY A 1 89 ? -4.526 -11.221 -2.133 1.00 94.31 89 GLY A O 1
ATOM 685 N N . PRO A 1 90 ? -4.217 -13.225 -1.142 1.00 92.38 90 PRO A N 1
ATOM 686 C CA . PRO A 1 90 ? -5.204 -13.945 -1.941 1.00 92.38 90 PRO A CA 1
ATOM 687 C C . PRO A 1 90 ? -6.616 -13.386 -1.747 1.00 92.38 90 PRO A C 1
ATOM 689 O O . PRO A 1 90 ? -7.084 -13.218 -0.620 1.00 92.38 90 PRO A O 1
ATOM 692 N N . ASP A 1 91 ? -7.346 -13.148 -2.832 1.00 87.19 91 ASP A N 1
ATOM 693 C CA . ASP A 1 91 ? -8.715 -12.613 -2.783 1.00 87.19 91 ASP A CA 1
ATOM 694 C C . ASP A 1 91 ? -9.758 -13.636 -2.281 1.00 87.19 91 ASP A C 1
ATOM 696 O O . ASP A 1 91 ? -10.880 -13.268 -1.941 1.00 87.19 91 ASP A O 1
ATOM 700 N N . GLY A 1 92 ? -9.368 -14.912 -2.186 1.00 83.25 92 GLY A N 1
ATOM 701 C CA . GLY A 1 92 ? -10.226 -16.032 -1.797 1.00 83.25 92 GLY A CA 1
ATOM 702 C C . GLY A 1 92 ? -10.935 -16.724 -2.967 1.00 83.25 92 GLY A C 1
ATOM 703 O O . GLY A 1 92 ? -11.545 -17.767 -2.750 1.00 83.25 92 GLY A O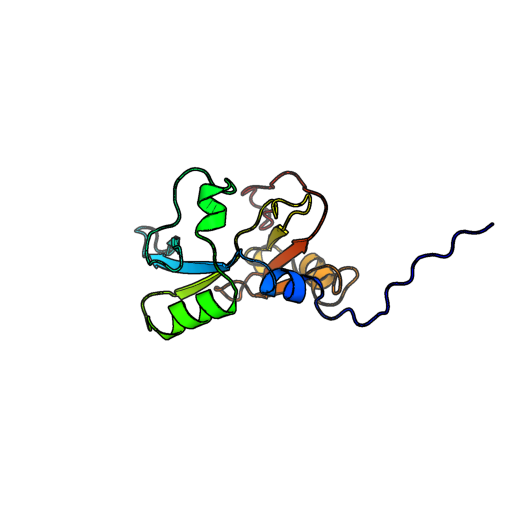 1
ATOM 704 N N . ASN A 1 93 ? -10.804 -16.203 -4.190 1.00 83.44 93 ASN A N 1
ATOM 705 C CA . ASN A 1 93 ? -11.413 -16.714 -5.423 1.00 83.44 93 ASN A CA 1
ATOM 706 C C . ASN A 1 93 ? -10.366 -17.131 -6.475 1.00 83.44 93 ASN A C 1
ATOM 708 O O . ASN A 1 93 ? -10.694 -17.323 -7.645 1.00 83.44 93 ASN A O 1
ATOM 712 N N . GLY A 1 94 ? -9.107 -17.295 -6.059 1.00 81.44 94 GLY A N 1
ATOM 713 C CA . GLY A 1 94 ? -8.002 -17.734 -6.914 1.00 81.44 94 GLY A CA 1
ATOM 714 C C . GLY A 1 94 ? -7.167 -16.601 -7.513 1.00 81.44 94 GLY A C 1
ATOM 715 O O . GLY A 1 94 ? -6.205 -16.889 -8.222 1.00 81.44 94 GLY A O 1
ATOM 716 N N . GLY A 1 95 ? -7.490 -15.340 -7.217 1.00 86.94 95 GLY A N 1
ATOM 717 C CA . GLY A 1 95 ? -6.649 -14.189 -7.528 1.00 86.94 95 GLY A CA 1
ATOM 718 C C . GLY A 1 95 ? -5.794 -13.747 -6.346 1.00 86.94 95 GLY A C 1
ATOM 719 O O . GLY A 1 95 ? -6.017 -14.143 -5.198 1.00 86.94 95 GLY A O 1
ATOM 720 N N . ASN A 1 96 ? -4.797 -12.909 -6.619 1.00 93.69 96 ASN A N 1
ATOM 721 C CA . ASN A 1 96 ? -3.896 -12.393 -5.597 1.00 93.69 96 ASN A CA 1
ATOM 722 C C . ASN A 1 96 ? -3.557 -10.927 -5.868 1.00 93.69 96 ASN A C 1
ATOM 724 O O . ASN A 1 96 ? -3.181 -10.584 -6.988 1.00 93.69 96 ASN A O 1
ATOM 728 N N . PHE A 1 97 ? -3.694 -10.080 -4.846 1.00 95.81 97 PHE A N 1
ATOM 729 C CA . PHE A 1 97 ? -3.164 -8.720 -4.871 1.00 95.81 97 PHE A CA 1
ATOM 730 C C . PHE A 1 97 ? -1.751 -8.724 -4.315 1.00 95.81 97 PHE A C 1
ATOM 732 O O . PHE A 1 97 ? -1.524 -9.191 -3.201 1.00 95.81 97 PHE A O 1
ATOM 739 N N . GLN A 1 98 ? -0.806 -8.159 -5.050 1.00 94.81 98 GLN A N 1
ATOM 740 C CA . GLN A 1 98 ? 0.592 -8.126 -4.636 1.00 94.81 98 GLN A CA 1
ATOM 741 C C . GLN A 1 98 ? 1.178 -6.739 -4.828 1.00 94.81 98 GLN A C 1
ATOM 743 O O . GLN A 1 98 ? 0.688 -5.967 -5.652 1.00 94.81 98 GLN A O 1
ATOM 748 N N . GLY A 1 99 ? 2.194 -6.427 -4.033 1.00 95.38 99 GLY A N 1
ATOM 749 C CA . GLY A 1 99 ? 2.827 -5.120 -3.995 1.00 95.38 99 GLY A CA 1
ATOM 750 C C . GLY A 1 99 ? 4.304 -5.221 -4.335 1.00 95.38 99 GLY A C 1
ATOM 751 O O . GLY A 1 99 ? 4.924 -6.238 -4.064 1.00 95.38 99 GLY A O 1
ATOM 752 N N . ILE A 1 100 ? 4.852 -4.161 -4.907 1.00 95.94 100 ILE A N 1
ATOM 753 C CA . ILE A 1 100 ? 6.284 -3.882 -4.941 1.00 95.94 100 ILE A CA 1
ATOM 754 C C . ILE A 1 100 ? 6.464 -2.544 -4.229 1.00 95.94 100 ILE A C 1
ATOM 756 O O . ILE A 1 100 ? 5.744 -1.587 -4.531 1.00 95.94 100 ILE A O 1
ATOM 760 N N . ASP A 1 101 ? 7.401 -2.485 -3.291 1.00 97.00 101 ASP A N 1
ATOM 761 C CA . ASP A 1 101 ? 7.806 -1.260 -2.607 1.00 97.00 101 ASP A CA 1
ATOM 762 C C . ASP A 1 101 ? 9.172 -0.819 -3.138 1.00 97.00 101 ASP A C 1
ATOM 764 O O . ASP A 1 101 ? 10.135 -1.593 -3.134 1.00 97.00 101 ASP A O 1
ATOM 768 N N . LEU A 1 102 ? 9.232 0.409 -3.654 1.00 97.69 102 LEU A N 1
ATOM 769 C CA . LEU A 1 102 ? 10.460 1.054 -4.103 1.00 97.69 102 LEU A CA 1
ATOM 770 C C . LEU A 1 102 ? 10.828 2.151 -3.105 1.00 97.69 102 LEU A C 1
ATOM 772 O O . LEU A 1 102 ? 10.267 3.251 -3.140 1.00 97.69 102 LEU A O 1
ATOM 776 N N . ASP A 1 103 ? 11.801 1.864 -2.251 1.00 96.12 103 ASP A N 1
ATOM 777 C CA . ASP A 1 103 ? 12.299 2.784 -1.236 1.00 96.12 103 ASP A CA 1
ATOM 778 C C . ASP A 1 103 ? 13.318 3.767 -1.815 1.00 96.12 103 ASP A C 1
ATOM 780 O O . ASP A 1 103 ? 14.204 3.390 -2.585 1.00 96.12 103 ASP A O 1
ATOM 784 N N . ASP A 1 104 ? 13.224 5.032 -1.387 1.00 96.00 104 ASP A N 1
ATOM 785 C CA . ASP A 1 104 ? 14.193 6.101 -1.660 1.00 96.00 104 ASP A CA 1
ATOM 786 C C . ASP A 1 104 ? 14.726 6.087 -3.111 1.00 96.00 104 ASP A C 1
ATOM 788 O O . ASP A 1 104 ? 15.935 6.021 -3.349 1.00 96.00 104 ASP A O 1
ATOM 792 N N . ILE A 1 105 ? 13.816 6.153 -4.095 1.00 97.69 105 ILE A N 1
ATOM 793 C CA . ILE A 1 105 ? 14.064 5.880 -5.527 1.00 97.69 105 ILE A CA 1
ATOM 794 C C . ILE A 1 105 ? 15.326 6.570 -6.053 1.00 97.69 105 ILE A C 1
ATOM 796 O O . ILE A 1 105 ? 16.127 5.956 -6.754 1.00 97.69 105 ILE A O 1
ATOM 800 N N . SER A 1 106 ? 15.518 7.845 -5.709 1.00 96.81 106 SER A N 1
ATOM 801 C CA . SER A 1 106 ? 16.693 8.613 -6.136 1.00 96.81 106 SER A CA 1
ATOM 802 C C . SER A 1 106 ? 17.989 8.090 -5.505 1.00 96.81 106 SER A C 1
ATOM 804 O O . SER A 1 106 ? 18.980 7.886 -6.205 1.00 96.81 106 SER A O 1
ATOM 806 N N . ALA A 1 107 ? 17.980 7.815 -4.196 1.00 97.12 107 ALA A N 1
ATOM 807 C CA . ALA A 1 107 ? 19.158 7.342 -3.469 1.00 97.12 107 ALA A CA 1
ATOM 808 C C . ALA A 1 107 ? 19.573 5.928 -3.903 1.00 97.12 107 ALA A C 1
ATOM 810 O O . ALA A 1 107 ? 20.765 5.642 -4.017 1.00 97.12 107 ALA A O 1
ATOM 811 N N . ASN A 1 108 ? 18.591 5.079 -4.209 1.00 97.38 108 ASN A N 1
ATOM 812 C CA . ASN A 1 108 ? 18.800 3.704 -4.659 1.00 97.38 108 ASN A CA 1
ATOM 813 C C . ASN A 1 108 ? 18.903 3.568 -6.1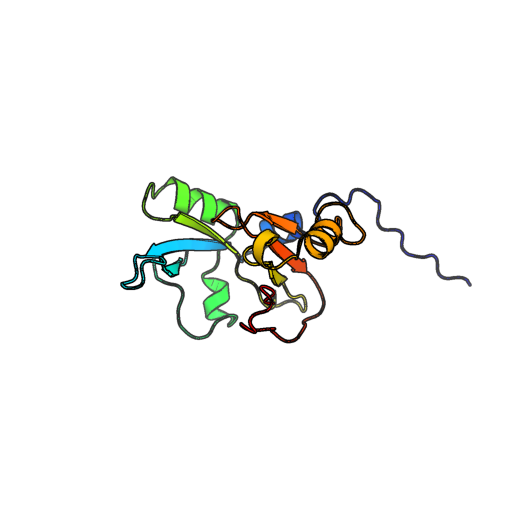90 1.00 97.38 108 ASN A C 1
ATOM 815 O O . ASN A 1 108 ? 19.036 2.459 -6.698 1.00 97.38 108 ASN A O 1
ATOM 819 N N . GLN A 1 109 ? 18.889 4.682 -6.935 1.00 97.69 109 GLN A N 1
ATOM 820 C CA . GLN A 1 109 ? 19.021 4.714 -8.401 1.00 97.69 109 GLN A CA 1
ATOM 821 C C . GLN A 1 109 ? 17.942 3.892 -9.139 1.00 97.69 109 GLN A C 1
ATOM 823 O O . GLN A 1 109 ? 18.196 3.287 -10.181 1.00 97.69 109 GLN A O 1
ATOM 828 N N . LEU A 1 110 ? 16.713 3.897 -8.619 1.00 97.75 110 LEU A N 1
ATOM 829 C CA . LEU A 1 110 ? 15.595 3.082 -9.110 1.00 97.75 110 LEU A CA 1
ATOM 830 C C . LEU A 1 110 ? 14.725 3.784 -10.162 1.00 97.75 110 LEU A C 1
ATOM 832 O O . LEU A 1 110 ? 13.740 3.205 -10.616 1.00 97.75 110 LEU A O 1
ATOM 836 N N . SER A 1 111 ? 15.066 5.008 -10.582 1.00 96.88 111 SER A N 1
ATOM 837 C CA . SER A 1 111 ? 14.225 5.818 -11.479 1.00 96.88 111 SER A CA 1
ATOM 838 C C . SER A 1 111 ? 13.860 5.105 -12.781 1.00 96.88 111 SER A C 1
ATOM 840 O O . SER A 1 111 ? 12.722 5.197 -13.226 1.00 96.88 111 SER A O 1
ATOM 842 N N . SER A 1 112 ? 14.792 4.358 -13.382 1.00 96.38 112 SER A N 1
ATOM 843 C CA . SER A 1 112 ? 14.511 3.607 -14.613 1.00 96.38 112 SER A CA 1
ATOM 844 C C . SER A 1 112 ? 13.442 2.536 -14.395 1.00 96.38 112 SER A C 1
ATOM 846 O O . SER A 1 112 ? 12.533 2.419 -15.206 1.00 96.38 112 SER A O 1
ATOM 8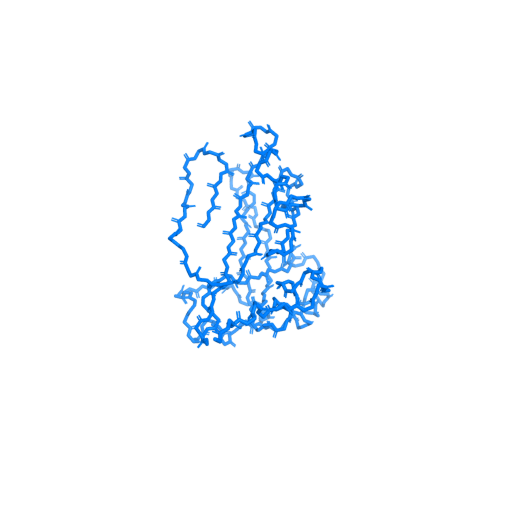48 N N . ILE A 1 113 ? 13.507 1.802 -13.278 1.00 95.12 113 ILE A N 1
ATOM 849 C CA . ILE A 1 113 ? 12.497 0.795 -12.927 1.00 95.12 113 ILE A CA 1
ATOM 850 C C . ILE A 1 113 ? 11.168 1.478 -12.597 1.00 95.12 113 ILE A C 1
ATOM 852 O O . ILE A 1 113 ? 10.132 1.040 -13.080 1.00 95.12 113 ILE A O 1
ATOM 856 N N . ALA A 1 114 ? 11.179 2.570 -11.829 1.00 95.44 114 ALA A N 1
ATOM 857 C CA . ALA A 1 114 ? 9.967 3.319 -11.501 1.00 95.44 114 ALA A CA 1
ATOM 858 C C . ALA A 1 114 ? 9.248 3.857 -12.757 1.00 95.44 114 ALA A C 1
ATOM 860 O O . ALA A 1 114 ? 8.018 3.828 -12.835 1.00 95.44 114 ALA A O 1
ATOM 861 N N . ASN A 1 115 ? 10.006 4.291 -13.768 1.00 95.44 115 ASN A N 1
ATOM 862 C CA . ASN A 1 115 ? 9.451 4.774 -15.031 1.00 95.44 115 ASN A CA 1
ATOM 863 C C . ASN A 1 115 ? 8.724 3.672 -15.815 1.00 95.44 115 ASN A C 1
ATOM 865 O O . ASN A 1 115 ? 7.702 3.961 -16.433 1.00 95.44 115 ASN A O 1
ATOM 869 N N . GLU A 1 116 ? 9.177 2.414 -15.743 1.00 94.81 116 GLU A N 1
ATOM 870 C CA . GLU A 1 116 ? 8.505 1.293 -16.422 1.00 94.81 116 GLU A CA 1
ATOM 871 C C . GLU A 1 116 ? 7.057 1.090 -15.949 1.00 94.81 116 GLU A C 1
ATOM 873 O O . GLU A 1 116 ? 6.198 0.708 -16.742 1.00 94.81 116 GLU A O 1
ATOM 878 N N . TRP A 1 117 ? 6.772 1.390 -14.680 1.00 91.88 117 TRP A N 1
ATOM 879 C CA . TRP A 1 117 ? 5.441 1.237 -14.080 1.00 91.88 117 TRP A CA 1
ATOM 880 C C . TRP A 1 117 ? 4.563 2.484 -14.183 1.00 91.88 117 TRP A C 1
ATOM 882 O O . TRP A 1 117 ? 3.355 2.378 -14.015 1.00 91.88 117 TRP A O 1
ATOM 892 N N . THR A 1 118 ? 5.144 3.659 -14.431 1.00 89.44 118 THR A N 1
ATOM 893 C CA . THR A 1 118 ? 4.403 4.935 -14.426 1.00 89.44 118 THR A CA 1
ATOM 894 C C . THR A 1 118 ? 4.117 5.483 -15.817 1.00 89.44 118 THR A C 1
ATOM 896 O O . THR A 1 118 ? 3.086 6.121 -16.003 1.00 89.44 118 THR A O 1
ATOM 899 N N . VAL A 1 119 ? 5.024 5.265 -16.775 1.00 90.12 119 VAL A N 1
ATOM 900 C CA . VAL A 1 119 ? 4.914 5.766 -18.161 1.00 90.12 119 VAL A CA 1
ATOM 901 C C . VAL A 1 119 ? 5.456 4.779 -19.206 1.00 90.12 119 VAL A C 1
ATOM 903 O O . VAL A 1 119 ? 5.590 5.120 -20.382 1.00 90.12 119 VAL A O 1
ATOM 906 N N . GLY A 1 120 ? 5.881 3.591 -18.770 1.00 90.50 120 GLY A N 1
ATOM 907 C CA . GLY A 1 120 ? 6.570 2.603 -19.596 1.00 90.50 120 GLY A CA 1
ATOM 908 C C . GLY A 1 120 ? 5.723 1.371 -19.893 1.00 90.50 120 GLY A C 1
ATOM 909 O O . GLY A 1 120 ? 4.499 1.438 -19.997 1.00 90.50 120 GLY A O 1
ATOM 910 N N . ALA A 1 121 ? 6.382 0.218 -20.048 1.00 89.50 121 ALA A N 1
ATOM 911 C CA . ALA A 1 121 ? 5.736 -0.999 -20.540 1.00 89.50 121 ALA A CA 1
ATOM 912 C C . ALA A 1 121 ? 4.632 -1.549 -19.615 1.00 89.50 121 ALA A C 1
ATOM 914 O O . ALA A 1 121 ? 3.772 -2.311 -20.071 1.00 89.50 121 ALA A O 1
ATOM 915 N N . TYR A 1 122 ? 4.648 -1.178 -18.331 1.00 89.06 122 TYR A N 1
ATOM 916 C CA . TYR A 1 122 ? 3.762 -1.729 -17.310 1.00 89.06 122 TYR A CA 1
ATOM 917 C C . TYR A 1 122 ? 2.697 -0.748 -16.794 1.00 89.06 122 TYR A C 1
ATOM 919 O O . TYR A 1 122 ? 1.941 -1.111 -15.889 1.00 89.06 122 TYR A O 1
ATOM 927 N N . GLU A 1 123 ? 2.582 0.451 -17.381 1.00 85.81 123 GLU A N 1
ATOM 928 C CA . GLU A 1 123 ? 1.714 1.535 -16.876 1.00 85.81 123 GLU A CA 1
ATOM 929 C C . GLU A 1 123 ? 0.230 1.148 -16.736 1.00 85.81 123 GLU A C 1
ATOM 931 O O . GLU A 1 123 ? -0.461 1.617 -15.837 1.00 85.81 123 GLU A O 1
ATOM 936 N N . TYR A 1 124 ? -0.262 0.231 -17.576 1.00 86.06 124 TYR A N 1
ATOM 937 C CA . TYR A 1 124 ? -1.663 -0.214 -17.561 1.00 86.06 124 TYR A CA 1
ATOM 938 C C . TYR A 1 124 ? -1.912 -1.513 -16.779 1.00 86.06 124 TYR A C 1
ATOM 940 O O . TYR A 1 124 ? -3.049 -1.981 -16.704 1.00 86.06 124 TYR A O 1
ATOM 948 N N . TRP A 1 125 ? -0.867 -2.124 -16.216 1.00 86.19 125 TRP A N 1
ATOM 949 C CA . TRP A 1 125 ? -0.946 -3.441 -15.566 1.00 86.19 125 TRP A CA 1
ATOM 950 C C . TRP A 1 125 ? -1.043 -3.360 -14.042 1.00 86.19 125 TRP A C 1
ATOM 952 O O . TRP A 1 125 ? -1.310 -4.357 -13.369 1.00 86.19 125 TRP A O 1
ATOM 962 N N . CYS A 1 126 ? -0.827 -2.177 -13.482 1.00 90.25 126 CYS A N 1
ATOM 963 C CA . CYS A 1 126 ? -0.734 -1.960 -12.051 1.00 90.25 126 CYS A CA 1
ATOM 964 C C . CYS A 1 126 ? -1.412 -0.651 -11.651 1.00 90.25 126 CYS A C 1
ATOM 966 O O . CYS A 1 126 ? -1.813 0.155 -12.484 1.00 90.25 126 CYS A O 1
ATOM 968 N N . TYR A 1 127 ? -1.570 -0.470 -10.349 1.00 93.94 127 TYR A N 1
ATOM 969 C CA . TYR A 1 127 ? -1.810 0.827 -9.747 1.00 93.94 127 TYR A CA 1
ATOM 970 C C . TYR A 1 127 ? -0.514 1.281 -9.076 1.00 93.94 127 TYR A C 1
ATOM 972 O O . TYR A 1 127 ? 0.071 0.522 -8.304 1.00 93.94 127 TYR A O 1
ATOM 980 N N . THR A 1 128 ? -0.081 2.507 -9.349 1.00 94.88 128 THR A N 1
ATOM 981 C CA . THR A 1 128 ? 1.108 3.101 -8.731 1.00 94.88 128 THR A CA 1
ATOM 982 C C . THR A 1 128 ? 0.742 4.317 -7.897 1.00 94.88 128 THR A C 1
ATOM 984 O O . THR A 1 128 ? -0.044 5.158 -8.338 1.00 94.88 128 THR A O 1
ATOM 987 N N . GLU A 1 129 ? 1.371 4.466 -6.737 1.00 93.50 129 GLU A N 1
ATOM 988 C CA . GLU A 1 129 ? 1.239 5.653 -5.892 1.00 93.50 129 GLU A CA 1
ATOM 989 C C . GLU A 1 129 ? 2.563 6.021 -5.229 1.00 93.50 129 GLU A C 1
ATOM 991 O O . GLU A 1 129 ? 3.400 5.161 -4.961 1.00 93.50 129 GLU A O 1
ATOM 996 N N . LEU A 1 130 ? 2.749 7.306 -4.923 1.00 94.25 130 LEU A N 1
ATOM 997 C CA . LEU A 1 130 ? 3.879 7.733 -4.104 1.00 94.25 130 LEU A CA 1
ATOM 998 C C . LEU A 1 130 ? 3.737 7.180 -2.686 1.00 94.25 130 LEU A C 1
ATOM 1000 O O . LEU A 1 130 ? 2.650 7.190 -2.104 1.00 94.25 130 LEU A O 1
ATOM 1004 N N . SER A 1 131 ? 4.857 6.760 -2.105 1.00 91.31 131 SER A N 1
ATOM 1005 C CA . SER A 1 131 ? 4.878 6.363 -0.703 1.00 91.31 131 SER A CA 1
ATOM 1006 C C . SER A 1 131 ? 4.621 7.580 0.206 1.00 91.31 131 SER A C 1
ATOM 1008 O O . SER A 1 131 ? 4.841 8.726 -0.201 1.00 91.31 131 SER A O 1
ATOM 1010 N N . PRO A 1 132 ? 4.204 7.386 1.474 1.00 86.31 132 PRO A N 1
ATOM 1011 C CA . PRO A 1 132 ? 3.928 8.499 2.386 1.00 86.31 132 PRO A CA 1
ATOM 1012 C C . PRO A 1 132 ? 5.098 9.469 2.627 1.00 86.31 132 PRO A C 1
ATOM 1014 O O . PRO A 1 132 ? 4.857 10.601 3.036 1.00 86.31 132 PRO A O 1
ATOM 1017 N N . SER A 1 133 ? 6.353 9.050 2.405 1.00 87.81 133 SER A N 1
ATOM 1018 C CA . SER A 1 133 ? 7.521 9.940 2.510 1.00 87.81 133 SER A CA 1
ATOM 1019 C C . SER A 1 133 ? 7.698 10.842 1.285 1.00 87.81 133 SER A C 1
ATOM 1021 O O . SER A 1 133 ? 8.448 11.813 1.350 1.00 87.81 133 SER A O 1
ATOM 1023 N N . GLY A 1 134 ? 7.053 10.508 0.162 1.00 90.69 134 GLY A N 1
ATOM 1024 C CA . GLY A 1 134 ? 7.240 11.149 -1.138 1.00 90.69 134 GLY A CA 1
ATOM 1025 C C . GLY A 1 134 ? 8.548 10.781 -1.849 1.00 90.69 134 GLY A C 1
ATOM 1026 O O . GLY A 1 134 ? 8.762 11.231 -2.970 1.00 90.69 134 GLY A O 1
ATOM 1027 N N . ALA A 1 135 ? 9.418 9.978 -1.227 1.00 94.31 135 ALA A N 1
ATOM 1028 C CA . ALA A 1 135 ? 10.708 9.571 -1.794 1.00 94.31 135 ALA A CA 1
ATOM 1029 C C . ALA A 1 135 ? 10.669 8.197 -2.488 1.00 94.31 135 ALA A C 1
ATOM 1031 O O . ALA A 1 135 ? 11.601 7.853 -3.217 1.00 94.31 135 ALA A O 1
ATOM 1032 N N . GLY A 1 136 ? 9.607 7.421 -2.256 1.00 96.25 136 GLY A N 1
ATOM 1033 C CA . GLY A 1 136 ? 9.412 6.082 -2.807 1.00 96.25 136 GLY A CA 1
ATOM 1034 C C . GLY A 1 136 ? 8.092 5.931 -3.560 1.00 96.25 136 GLY A C 1
ATOM 1035 O O . GLY A 1 136 ? 7.322 6.887 -3.693 1.00 96.25 136 GLY A O 1
ATOM 1036 N N . MET A 1 137 ? 7.817 4.716 -4.026 1.00 96.62 137 MET A N 1
ATOM 1037 C CA . MET A 1 137 ? 6.603 4.374 -4.771 1.00 96.62 137 MET A CA 1
ATOM 1038 C C . MET A 1 137 ? 6.126 2.968 -4.413 1.00 96.62 137 MET A C 1
ATOM 1040 O O . MET A 1 137 ? 6.925 2.038 -4.390 1.00 96.62 137 MET A O 1
ATOM 1044 N N . HIS A 1 138 ? 4.818 2.808 -4.221 1.00 96.62 138 HIS A N 1
ATOM 1045 C CA . HIS A 1 138 ? 4.179 1.498 -4.206 1.00 96.62 138 HIS A CA 1
ATOM 1046 C C . HIS A 1 138 ? 3.649 1.168 -5.603 1.00 96.62 138 HIS A C 1
ATOM 1048 O O . HIS A 1 138 ? 3.041 2.015 -6.261 1.00 96.62 138 HIS A O 1
ATOM 1054 N N . VAL A 1 139 ? 3.816 -0.082 -6.022 1.00 96.25 139 VAL A N 1
ATOM 1055 C CA . VAL A 1 139 ? 3.200 -0.648 -7.225 1.00 96.25 139 VAL A CA 1
ATOM 1056 C C . VAL A 1 139 ? 2.329 -1.817 -6.795 1.00 96.25 139 VAL A C 1
ATOM 1058 O O . VAL A 1 139 ? 2.825 -2.752 -6.182 1.00 96.25 139 VAL A O 1
ATOM 1061 N N . ILE A 1 140 ? 1.037 -1.789 -7.103 1.00 95.94 140 ILE A N 1
ATOM 1062 C CA . ILE A 1 140 ? 0.092 -2.851 -6.751 1.00 95.94 140 ILE A CA 1
ATOM 1063 C C . ILE A 1 140 ? -0.417 -3.506 -8.029 1.00 95.94 140 ILE A C 1
ATOM 1065 O O . ILE A 1 140 ? -0.932 -2.832 -8.921 1.00 95.94 140 ILE A O 1
ATOM 1069 N N . GLY A 1 141 ? -0.286 -4.827 -8.108 1.00 93.94 141 GLY A N 1
ATOM 1070 C CA . GLY A 1 141 ? -0.770 -5.662 -9.204 1.00 93.94 141 GLY A CA 1
ATOM 1071 C C . GLY A 1 141 ? -1.798 -6.690 -8.735 1.00 93.94 141 GLY A C 1
ATOM 1072 O O . GLY A 1 141 ? -1.929 -6.968 -7.540 1.00 93.94 141 GLY A O 1
ATOM 1073 N N . TYR A 1 142 ? -2.519 -7.275 -9.691 1.00 92.94 142 TYR A N 1
ATOM 1074 C CA . TYR A 1 142 ? -3.445 -8.380 -9.453 1.00 92.94 142 TYR A CA 1
ATOM 1075 C C . TYR A 1 142 ? -3.178 -9.518 -10.440 1.00 92.94 142 TYR A C 1
ATOM 1077 O O . TYR A 1 142 ? -3.156 -9.293 -11.650 1.00 92.94 142 TYR A O 1
ATOM 1085 N N . GLY A 1 143 ? -2.981 -10.740 -9.946 1.00 89.12 143 GLY A N 1
ATOM 1086 C CA . GLY A 1 143 ? -2.703 -11.880 -10.815 1.00 89.12 143 GLY A CA 1
ATOM 1087 C C . GLY A 1 143 ? -2.104 -13.087 -10.105 1.00 89.12 143 GLY A C 1
ATOM 1088 O O . GLY A 1 143 ? -2.543 -13.471 -9.021 1.00 89.12 143 GLY A O 1
ATOM 1089 N N . GLN A 1 144 ? -1.138 -13.723 -10.774 1.00 86.75 144 GLN A N 1
ATOM 1090 C CA . GLN A 1 144 ? -0.453 -14.911 -10.269 1.00 86.75 144 GLN A CA 1
ATOM 1091 C C . GLN A 1 144 ? 0.477 -14.558 -9.103 1.00 86.75 144 GLN A C 1
ATOM 1093 O O . GLN A 1 144 ? 1.238 -13.604 -9.248 1.00 86.75 144 GLN A O 1
ATOM 1098 N N . PRO A 1 145 ? 0.474 -15.349 -8.009 1.00 89.06 145 PRO A N 1
ATOM 1099 C CA . PRO A 1 145 ? 1.365 -15.134 -6.876 1.00 89.06 145 PRO A CA 1
ATOM 1100 C C . PRO A 1 145 ? 2.839 -15.221 -7.283 1.00 89.06 145 PRO A C 1
ATOM 1102 O O . PRO A 1 145 ? 3.231 -16.100 -8.053 1.00 89.06 145 PRO A O 1
ATOM 1105 N N . PHE A 1 146 ? 3.668 -14.386 -6.664 1.00 89.81 146 PHE A N 1
ATOM 1106 C CA . PHE A 1 146 ? 5.127 -14.480 -6.701 1.00 89.81 146 PHE A CA 1
ATOM 1107 C C . PHE A 1 146 ? 5.705 -14.559 -5.274 1.00 89.81 146 PHE A C 1
ATOM 1109 O O . PHE A 1 146 ? 5.060 -14.097 -4.329 1.00 89.81 146 PHE A O 1
ATOM 1116 N N . PRO A 1 147 ? 6.887 -15.179 -5.081 1.00 92.31 147 PRO A N 1
ATOM 1117 C CA . PRO A 1 147 ? 7.517 -15.273 -3.765 1.00 92.31 147 PRO A CA 1
ATOM 1118 C C . PRO A 1 147 ? 7.891 -13.892 -3.214 1.00 92.31 147 PRO A C 1
ATOM 1120 O O . PRO A 1 147 ? 8.429 -13.089 -3.977 1.00 92.31 147 PRO A O 1
ATOM 1123 N N . PRO A 1 148 ? 7.682 -13.630 -1.913 1.00 93.31 148 PRO A N 1
ATOM 1124 C CA . PRO A 1 148 ? 8.022 -12.341 -1.334 1.00 93.31 148 PRO A CA 1
ATOM 1125 C C . PRO A 1 148 ? 9.533 -12.089 -1.386 1.00 93.31 148 PRO A C 1
ATOM 1127 O O . PRO A 1 148 ? 10.346 -12.985 -1.130 1.00 93.31 148 PRO A O 1
ATOM 1130 N N . LEU A 1 149 ? 9.892 -10.845 -1.671 1.00 95.75 149 LEU A N 1
ATOM 1131 C CA . LEU A 1 149 ? 11.234 -10.302 -1.609 1.00 95.75 149 LEU A CA 1
ATOM 1132 C C . LEU A 1 149 ? 11.310 -9.358 -0.407 1.00 95.75 149 LEU A C 1
ATOM 1134 O O . LEU A 1 149 ? 10.931 -8.196 -0.482 1.00 95.75 149 LEU A O 1
ATOM 1138 N N . GLY A 1 150 ? 11.815 -9.869 0.713 1.00 94.12 150 GLY A N 1
ATOM 1139 C CA . GLY A 1 150 ? 12.022 -9.053 1.908 1.00 94.12 150 GLY A CA 1
ATOM 1140 C C . GLY A 1 150 ? 13.195 -8.067 1.786 1.00 94.12 150 GLY A C 1
ATOM 1141 O O . GLY A 1 150 ? 13.906 -8.060 0.771 1.00 94.12 150 GLY A O 1
ATOM 1142 N N . PRO A 1 151 ? 13.463 -7.301 2.861 1.00 93.06 151 PRO A N 1
ATOM 1143 C CA . PRO A 1 151 ? 14.539 -6.318 2.905 1.00 93.06 151 PRO A CA 1
ATOM 1144 C C . PRO A 1 151 ? 15.891 -6.926 2.523 1.00 93.06 151 PRO A C 1
ATOM 1146 O O . PRO A 1 151 ? 16.373 -7.870 3.154 1.00 93.06 151 PRO A O 1
ATOM 1149 N N . ASN A 1 152 ? 16.516 -6.370 1.487 1.00 95.31 152 ASN A N 1
ATOM 1150 C CA . ASN A 1 152 ? 17.744 -6.913 0.890 1.00 95.31 152 ASN A CA 1
ATOM 1151 C C . ASN A 1 152 ? 18.794 -5.836 0.545 1.00 95.31 152 ASN A C 1
ATOM 1153 O O . ASN A 1 152 ? 19.837 -6.145 -0.026 1.00 95.31 152 ASN A O 1
ATOM 1157 N N . GLY A 1 153 ? 18.537 -4.575 0.907 1.00 94.62 153 GLY A N 1
ATOM 1158 C CA . GLY A 1 153 ? 19.468 -3.459 0.719 1.00 94.62 153 GLY A CA 1
ATOM 1159 C C . GLY A 1 153 ? 19.467 -2.825 -0.676 1.00 94.62 153 GLY A C 1
ATOM 1160 O O . GLY A 1 153 ? 20.199 -1.864 -0.879 1.00 94.62 153 GLY A O 1
ATOM 1161 N N . THR A 1 154 ? 18.653 -3.311 -1.619 1.00 96.31 154 THR A N 1
ATOM 1162 C CA . THR A 1 154 ? 18.523 -2.700 -2.959 1.00 96.31 154 THR A CA 1
ATOM 1163 C C . THR A 1 154 ? 17.520 -1.545 -3.015 1.00 96.31 154 THR A C 1
ATOM 1165 O O . THR A 1 154 ? 17.496 -0.811 -3.999 1.00 96.31 154 THR A O 1
ATOM 1168 N N . GLY A 1 155 ? 16.681 -1.399 -1.985 1.00 96.06 155 GLY A N 1
ATOM 1169 C CA . GLY A 1 155 ? 15.517 -0.510 -2.013 1.00 96.06 155 GLY A CA 1
ATOM 1170 C C . GLY A 1 155 ? 14.315 -1.088 -2.766 1.00 96.06 155 GLY A C 1
ATOM 1171 O O . GLY A 1 155 ? 13.391 -0.344 -3.061 1.00 96.06 155 GLY A O 1
ATOM 1172 N N . ILE A 1 156 ? 14.333 -2.383 -3.103 1.00 96.94 156 ILE A N 1
ATOM 1173 C CA . ILE A 1 156 ? 13.212 -3.095 -3.727 1.00 96.94 156 ILE A CA 1
ATOM 1174 C C . ILE A 1 156 ? 12.739 -4.208 -2.786 1.00 96.94 156 ILE A C 1
ATOM 1176 O O . ILE A 1 156 ? 13.519 -5.109 -2.452 1.00 96.94 156 ILE A O 1
ATOM 1180 N N . GLU A 1 157 ? 11.460 -4.172 -2.421 1.00 97.00 157 GLU A N 1
ATOM 1181 C CA . GLU A 1 157 ? 10.752 -5.224 -1.678 1.00 97.00 157 GLU A CA 1
ATOM 1182 C C . GLU A 1 157 ? 9.477 -5.640 -2.430 1.00 97.00 157 GLU A C 1
ATOM 1184 O O . GLU A 1 157 ? 8.952 -4.862 -3.228 1.00 97.00 157 GLU A O 1
ATOM 1189 N N . ALA A 1 158 ? 8.996 -6.873 -2.229 1.00 93.81 158 ALA A N 1
ATOM 1190 C CA . ALA A 1 158 ? 7.810 -7.409 -2.911 1.00 93.81 158 ALA A CA 1
ATOM 1191 C C . ALA A 1 158 ? 7.107 -8.533 -2.125 1.00 93.81 158 ALA A C 1
ATOM 1193 O O . ALA A 1 158 ? 7.784 -9.187 -1.300 1.00 93.81 158 ALA A O 1
#

Sequence (158 aa):
MITQPHSLPIDATNQTLALMKASHRWLLCKSVPRPNGKDAKIPYYANGKPRSGALDTPEDRAQLVTYDEAMTAAHRSPGVYAWVGFALGPDGNGGNFQGIDLDDISANQLSSIANEWTVGAYEYWCYTELSPSGAGMHVIGYGQPFPPLGPNGTGIEA